Protein AF-E1Z308-F1 (afdb_monomer_lite)

InterPro domains:
  IPR011257 DNA glycosylase [SSF48150] (2-55)
  IPR023170 Helix-hairpin-helix, base-excision DNA repair, C-terminal [G3DSA:1.10.1670.10] (40-55)
  IPR044811 DNA glycosylase, plant [PTHR46213] (1-54)

Radius of gyration: 12.82 Å; chains: 1; bounding box: 38×23×22 Å

Organism: Chlorella variabilis (NCBI:txid554065)

Foldseek 3Di:
DDPPVLLVDDPVVSLVVQCPDPPDDPLNSQCCCCVVNVHDHDRDDPVNVCCVVPVD

pLDDT: mean 95.81, std 5.51, range [63.09, 98.38]

Sequence (56 aa):
LSLEWLRDAPDEVARNYLMNINGLGRKSVGCIMLLCLGKKEFPVDTNVGRICARWV

Structure (mmCIF, N/CA/C/O backbone):
data_AF-E1Z308-F1
#
_entry.id   AF-E1Z308-F1
#
loop_
_atom_site.group_PDB
_atom_site.id
_atom_site.type_symbol
_atom_site.label_atom_id
_atom_site.label_alt_id
_atom_site.label_comp_id
_atom_site.label_asym_id
_atom_site.label_entity_id
_atom_site.label_seq_id
_atom_site.pdbx_PDB_ins_code
_atom_site.Cartn_x
_atom_site.Cartn_y
_atom_site.Cartn_z
_atom_site.occupancy
_atom_site.B_iso_or_equiv
_atom_site.auth_seq_id
_atom_site.auth_comp_id
_atom_site.auth_asym_id
_atom_site.auth_atom_id
_atom_site.pdbx_PDB_model_num
ATOM 1 N N . LEU A 1 1 ? -17.024 14.200 2.406 1.00 76.44 1 LEU A N 1
ATOM 2 C CA . LEU A 1 1 ? -17.083 12.775 2.811 1.00 76.44 1 LEU A CA 1
ATOM 3 C C . LEU A 1 1 ? -15.719 12.386 3.373 1.00 76.44 1 LEU A C 1
ATOM 5 O O . LEU A 1 1 ? -14.733 12.875 2.838 1.00 76.44 1 LEU A O 1
ATOM 9 N N . SER A 1 2 ? -15.655 11.572 4.428 1.00 90.12 2 SER A N 1
ATOM 10 C CA . SER A 1 2 ? -14.390 11.133 5.042 1.00 90.12 2 SER A CA 1
ATOM 11 C C . SER A 1 2 ? -14.006 9.718 4.586 1.00 90.12 2 SER A C 1
ATOM 13 O O . SER A 1 2 ? -14.890 8.889 4.373 1.00 90.12 2 SER A O 1
ATOM 15 N N . LEU A 1 3 ? -12.703 9.445 4.451 1.00 95.06 3 LEU A N 1
ATOM 16 C CA . LEU A 1 3 ? -12.144 8.125 4.118 1.00 95.06 3 LEU A CA 1
ATOM 17 C C . LEU A 1 3 ? -11.604 7.365 5.344 1.00 95.06 3 LEU A C 1
ATOM 19 O O . LEU A 1 3 ? -11.004 6.306 5.183 1.00 95.06 3 LEU A O 1
ATOM 23 N N . GLU A 1 4 ? -11.828 7.867 6.563 1.00 94.50 4 GLU A N 1
ATOM 24 C CA . GLU A 1 4 ? -11.282 7.262 7.792 1.00 94.50 4 GLU A CA 1
ATOM 25 C C . GLU A 1 4 ? -11.738 5.808 8.019 1.00 94.50 4 GLU A C 1
ATOM 27 O O . GLU A 1 4 ? -10.988 5.016 8.580 1.00 94.50 4 GLU A O 1
ATOM 32 N N . TRP A 1 5 ? -12.904 5.412 7.492 1.00 95.38 5 TRP A N 1
ATOM 33 C CA . TRP A 1 5 ? -13.405 4.032 7.572 1.00 95.38 5 TRP A CA 1
ATOM 34 C C . TRP A 1 5 ? -12.463 2.996 6.925 1.00 95.38 5 TRP A C 1
ATOM 36 O O . TRP A 1 5 ? -12.522 1.814 7.259 1.00 95.38 5 TRP A O 1
ATOM 46 N N . LEU A 1 6 ? -11.569 3.420 6.020 1.00 96.62 6 LEU A N 1
ATOM 47 C CA . LEU A 1 6 ? -10.586 2.538 5.382 1.00 96.62 6 LEU A CA 1
ATOM 48 C C . LEU A 1 6 ? -9.536 1.988 6.360 1.00 96.62 6 LEU A C 1
ATOM 50 O O . LEU A 1 6 ? -8.904 0.977 6.043 1.00 96.62 6 LEU A O 1
ATOM 54 N N . ARG A 1 7 ? -9.331 2.625 7.524 1.00 94.69 7 ARG A N 1
ATOM 55 C CA . ARG A 1 7 ? -8.395 2.125 8.548 1.00 94.69 7 ARG A CA 1
ATOM 56 C C . ARG A 1 7 ? -8.882 0.814 9.158 1.00 94.69 7 ARG A C 1
ATOM 58 O O . ARG A 1 7 ? -8.099 -0.127 9.269 1.00 94.69 7 ARG A O 1
ATOM 65 N N . ASP A 1 8 ? -10.176 0.748 9.458 1.00 95.19 8 ASP A N 1
ATOM 66 C CA . ASP A 1 8 ? -10.812 -0.399 10.116 1.00 95.19 8 ASP A CA 1
ATOM 67 C C . ASP A 1 8 ? -11.332 -1.444 9.117 1.00 95.19 8 ASP A C 1
ATOM 69 O O . ASP A 1 8 ? -11.638 -2.578 9.484 1.00 95.19 8 ASP A O 1
ATOM 73 N N . ALA A 1 9 ? -11.423 -1.085 7.833 1.00 96.81 9 ALA A N 1
ATOM 74 C CA . ALA A 1 9 ? -11.831 -2.005 6.782 1.00 96.81 9 ALA A CA 1
ATOM 75 C C . ALA A 1 9 ? -10.828 -3.167 6.612 1.00 96.81 9 ALA A C 1
ATOM 77 O O . ALA A 1 9 ? -9.615 -2.951 6.714 1.00 96.81 9 ALA A O 1
ATOM 78 N N . PRO A 1 10 ? -11.286 -4.384 6.255 1.00 97.69 10 PRO A N 1
ATOM 79 C CA . PRO A 1 10 ? -10.396 -5.465 5.840 1.00 97.69 10 PRO A CA 1
ATOM 80 C C . PRO A 1 10 ? -9.495 -5.046 4.669 1.00 97.69 10 PRO A C 1
ATOM 82 O O . PRO A 1 10 ? -9.910 -4.283 3.794 1.00 97.69 10 PRO A O 1
ATOM 85 N N . ASP A 1 11 ? -8.268 -5.567 4.619 1.00 96.88 11 ASP A N 1
ATOM 86 C CA . ASP A 1 11 ? -7.254 -5.140 3.642 1.00 96.88 11 ASP A CA 1
ATOM 87 C C . ASP A 1 11 ? -7.704 -5.306 2.185 1.00 96.88 11 ASP A C 1
ATOM 89 O O . ASP A 1 11 ? -7.393 -4.474 1.332 1.00 96.88 11 ASP A O 1
ATOM 93 N N . GLU A 1 12 ? -8.453 -6.367 1.890 1.00 97.00 12 GLU A N 1
ATOM 94 C CA . GLU A 1 12 ? -9.015 -6.604 0.561 1.00 97.00 12 GLU A CA 1
ATOM 95 C C . GLU A 1 12 ? -10.065 -5.550 0.190 1.00 97.00 12 GLU A C 1
ATOM 97 O O . GLU A 1 12 ? -10.045 -5.018 -0.919 1.00 97.00 12 GLU A O 1
ATOM 102 N N . VAL A 1 13 ? -10.930 -5.178 1.137 1.00 98.06 13 VAL A N 1
ATOM 103 C CA . VAL A 1 13 ? -11.976 -4.167 0.931 1.00 98.06 13 VAL A CA 1
ATOM 104 C C . VAL A 1 13 ? -11.351 -2.801 0.668 1.00 98.06 13 VAL A C 1
ATOM 106 O O . VAL A 1 13 ? -11.703 -2.143 -0.312 1.00 98.06 13 VAL A O 1
ATOM 109 N N . ALA A 1 14 ? -10.387 -2.393 1.498 1.00 97.88 14 ALA A N 1
ATOM 110 C CA . ALA A 1 14 ? -9.696 -1.119 1.326 1.00 97.88 14 ALA A CA 1
ATOM 111 C C . ALA A 1 14 ? -8.937 -1.063 -0.010 1.00 97.88 14 ALA A C 1
ATOM 113 O O . ALA A 1 14 ? -9.037 -0.076 -0.744 1.00 97.88 14 ALA A O 1
ATOM 114 N N . ARG A 1 15 ? -8.238 -2.148 -0.373 1.00 97.69 15 ARG A N 1
ATOM 115 C CA . ARG A 1 15 ? -7.524 -2.251 -1.652 1.00 97.69 15 ARG A CA 1
ATOM 116 C C . ARG A 1 15 ? -8.481 -2.167 -2.841 1.00 97.69 15 ARG A C 1
ATOM 118 O O . ARG A 1 15 ? -8.225 -1.377 -3.745 1.00 97.69 15 ARG A O 1
ATOM 125 N N . ASN A 1 16 ? -9.572 -2.932 -2.838 1.00 97.88 16 ASN A N 1
ATOM 126 C CA . ASN A 1 16 ? -10.540 -2.952 -3.939 1.00 97.88 16 ASN A CA 1
ATOM 127 C C . ASN A 1 16 ? -11.247 -1.601 -4.099 1.00 97.88 16 ASN A C 1
ATOM 129 O O . ASN A 1 16 ? -11.404 -1.124 -5.221 1.00 97.88 16 ASN A O 1
ATOM 133 N N . TYR A 1 17 ? -11.606 -0.944 -2.992 1.00 97.94 17 TYR A N 1
ATOM 134 C CA . TYR A 1 17 ? -12.171 0.405 -3.027 1.00 97.94 17 TYR A CA 1
ATOM 135 C C . TYR A 1 17 ? -11.213 1.403 -3.690 1.00 97.94 17 TYR A C 1
ATOM 137 O O . TYR A 1 17 ? -11.600 2.102 -4.625 1.00 97.94 17 T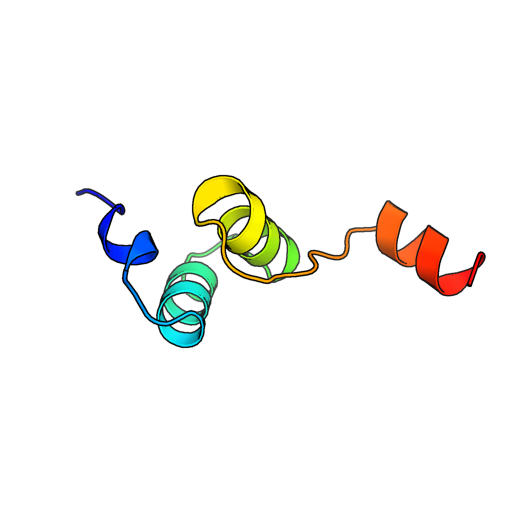YR A O 1
ATOM 145 N N . LEU A 1 18 ? -9.950 1.435 -3.251 1.00 97.69 18 LEU A N 1
ATOM 146 C CA . LEU A 1 18 ? -8.943 2.351 -3.792 1.00 97.69 18 LEU A CA 1
ATOM 147 C C . LEU A 1 18 ? -8.579 2.029 -5.250 1.00 97.69 18 LEU A C 1
ATOM 149 O O . LE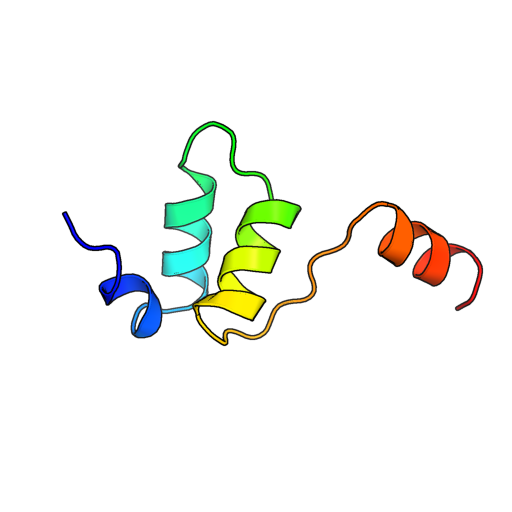U A 1 18 ? -8.368 2.946 -6.037 1.00 97.69 18 LEU A O 1
ATOM 153 N N . MET A 1 19 ? -8.537 0.748 -5.630 1.00 98.06 19 MET A N 1
ATOM 154 C CA . MET A 1 19 ? -8.282 0.311 -7.012 1.00 98.06 19 MET A CA 1
ATOM 155 C C . MET A 1 19 ? -9.399 0.703 -7.988 1.00 98.06 19 MET A C 1
ATOM 157 O O . MET A 1 19 ? -9.136 0.821 -9.181 1.00 98.06 19 MET A O 1
ATOM 161 N N . ASN A 1 20 ? -10.622 0.929 -7.503 1.00 97.62 20 ASN A N 1
ATOM 162 C CA . ASN A 1 20 ? -11.741 1.389 -8.329 1.00 97.62 20 ASN A CA 1
ATOM 163 C C . ASN A 1 20 ? -11.722 2.906 -8.590 1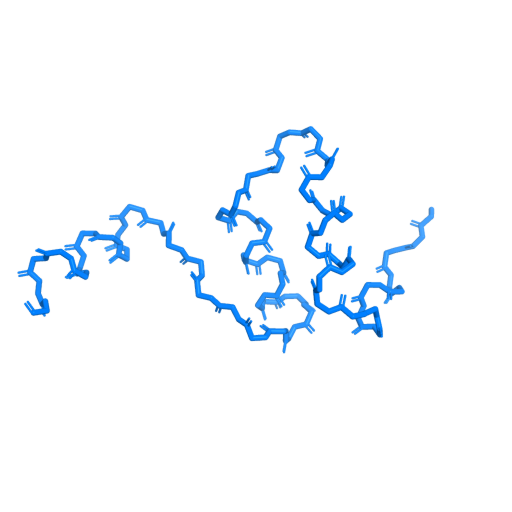.00 97.62 20 ASN A C 1
ATOM 165 O O . ASN A 1 20 ? -12.544 3.410 -9.357 1.00 97.62 20 ASN A O 1
ATOM 169 N N . ILE A 1 21 ? -10.797 3.654 -7.981 1.00 97.38 21 ILE A N 1
ATOM 170 C CA . ILE A 1 21 ? -10.645 5.091 -8.225 1.00 97.38 21 ILE A CA 1
ATOM 171 C C . ILE A 1 21 ? -9.814 5.292 -9.496 1.00 97.38 21 ILE A C 1
ATOM 173 O O . ILE A 1 21 ? -8.647 4.903 -9.562 1.00 97.38 21 ILE A O 1
ATOM 177 N N . ASN A 1 22 ? -10.401 5.947 -10.502 1.00 97.75 22 ASN A N 1
ATOM 178 C CA . ASN A 1 22 ? -9.713 6.240 -11.757 1.00 97.75 22 ASN A CA 1
ATOM 179 C C . ASN A 1 22 ? -8.395 7.000 -11.512 1.00 97.75 22 ASN A C 1
ATOM 181 O O . ASN A 1 22 ? -8.369 8.013 -10.815 1.00 97.75 22 ASN A O 1
ATOM 185 N N . GLY A 1 23 ? -7.304 6.509 -12.102 1.00 97.19 23 GLY A N 1
ATOM 186 C CA . GLY A 1 23 ? -5.955 7.057 -11.923 1.00 97.19 23 GLY A CA 1
ATOM 187 C C . GLY A 1 23 ? -5.152 6.443 -10.769 1.00 97.19 23 GLY A C 1
ATOM 188 O O . GLY A 1 23 ? -3.940 6.667 -10.700 1.00 97.19 23 GLY A O 1
ATOM 189 N N . LEU A 1 24 ? -5.759 5.625 -9.899 1.00 98.00 24 LEU A N 1
ATOM 190 C CA . LEU A 1 24 ? -5.018 4.842 -8.909 1.00 98.00 24 LEU A CA 1
ATOM 191 C C . LEU A 1 24 ? -4.671 3.455 -9.456 1.00 98.00 24 LEU A C 1
ATOM 193 O O . LEU A 1 24 ? -5.528 2.650 -9.796 1.00 98.00 24 LEU A O 1
ATOM 197 N N . GLY A 1 25 ? -3.370 3.173 -9.523 1.00 97.19 25 GLY A N 1
ATOM 198 C CA . GLY A 1 25 ? -2.841 1.854 -9.859 1.00 97.19 25 GLY A CA 1
ATOM 199 C C . GLY A 1 25 ? -2.275 1.127 -8.642 1.00 97.19 25 GLY A C 1
ATOM 200 O O . GLY A 1 25 ? -2.099 1.713 -7.572 1.00 97.19 25 GLY A O 1
ATOM 201 N N . ARG A 1 26 ? -1.891 -0.140 -8.839 1.00 97.25 26 ARG A N 1
ATOM 202 C CA . ARG A 1 26 ? -1.358 -1.036 -7.792 1.00 97.25 26 ARG A CA 1
ATOM 203 C C . ARG A 1 26 ? -0.280 -0.396 -6.911 1.00 97.25 26 ARG A C 1
ATOM 205 O O . ARG A 1 26 ? -0.350 -0.511 -5.695 1.00 97.25 26 ARG A O 1
ATOM 212 N N . LYS A 1 27 ? 0.683 0.322 -7.505 1.00 97.75 27 LYS A N 1
ATOM 213 C CA . LYS A 1 27 ? 1.738 1.031 -6.757 1.00 97.75 27 LYS A CA 1
ATOM 214 C C . LYS A 1 27 ? 1.154 2.097 -5.835 1.00 97.75 27 LYS A C 1
ATOM 216 O O . LYS A 1 27 ? 1.504 2.149 -4.662 1.00 97.75 27 LYS A O 1
ATOM 221 N N . SER A 1 28 ? 0.284 2.957 -6.363 1.00 98.12 28 SER A N 1
ATOM 222 C CA . SER A 1 28 ? -0.296 4.070 -5.605 1.00 98.12 28 SER A CA 1
ATOM 223 C C . SER A 1 28 ? -1.191 3.561 -4.482 1.00 98.12 28 SER A C 1
ATOM 225 O O . SER A 1 28 ? -1.038 4.001 -3.346 1.00 98.12 28 SER A O 1
ATOM 227 N N . VAL A 1 29 ? -2.050 2.580 -4.774 1.00 98.31 29 VAL A N 1
ATOM 228 C CA . VAL A 1 29 ? -2.875 1.915 -3.757 1.00 98.31 29 VAL A CA 1
ATOM 229 C C . VAL A 1 29 ? -1.993 1.271 -2.693 1.00 98.31 29 VAL A C 1
ATOM 231 O O . VAL A 1 29 ? -2.234 1.476 -1.508 1.00 98.31 29 VAL A O 1
ATOM 234 N N . GLY A 1 30 ? -0.923 0.577 -3.089 1.00 98.25 30 GLY A N 1
ATOM 235 C CA . GLY A 1 30 ? -0.012 -0.038 -2.132 1.00 98.25 30 GLY A CA 1
ATOM 236 C C . GLY A 1 30 ? 0.701 0.971 -1.227 1.00 98.25 30 GLY A C 1
ATOM 237 O O . GLY A 1 30 ? 0.822 0.735 -0.027 1.00 98.25 30 GLY A O 1
ATOM 238 N N . CYS A 1 31 ? 1.095 2.135 -1.757 1.00 98.38 31 CYS A N 1
ATOM 239 C CA . CYS A 1 31 ? 1.632 3.229 -0.945 1.00 98.38 31 CYS A CA 1
ATOM 240 C C . CYS A 1 31 ? 0.605 3.761 0.064 1.00 98.38 31 CYS A C 1
ATOM 242 O O . CYS A 1 31 ? 0.976 4.005 1.205 1.00 98.38 31 CYS A O 1
ATOM 244 N N . ILE A 1 32 ? -0.665 3.930 -0.321 1.00 98.19 32 ILE A N 1
ATOM 245 C CA . ILE A 1 32 ? -1.723 4.401 0.593 1.00 98.19 32 ILE A CA 1
ATOM 246 C C . ILE A 1 32 ? -1.964 3.370 1.703 1.00 98.19 32 ILE A C 1
ATOM 248 O O . ILE A 1 32 ? -1.997 3.721 2.883 1.00 98.19 32 ILE A O 1
ATOM 252 N N . MET A 1 33 ? -2.085 2.095 1.327 1.00 98.12 33 MET A N 1
ATOM 253 C CA . MET A 1 33 ? -2.274 0.986 2.263 1.00 98.12 33 MET A CA 1
ATOM 254 C C . MET A 1 33 ? -1.143 0.940 3.298 1.00 98.12 33 MET A C 1
ATOM 256 O O . MET A 1 33 ? -1.421 0.888 4.493 1.00 98.12 33 MET A O 1
ATOM 260 N N . LEU A 1 34 ? 0.114 1.041 2.853 1.00 98.06 34 LEU A N 1
ATOM 261 C CA . LEU A 1 34 ? 1.282 1.001 3.731 1.00 98.06 34 LEU A CA 1
ATOM 262 C C . LEU A 1 34 ? 1.450 2.281 4.565 1.00 98.06 34 LEU A C 1
ATOM 264 O O . LEU A 1 34 ? 1.548 2.217 5.787 1.00 98.06 34 LEU A O 1
ATOM 268 N N . LEU A 1 35 ? 1.511 3.444 3.912 1.00 97.88 35 LEU A N 1
ATOM 269 C CA . LEU A 1 35 ? 1.981 4.693 4.523 1.00 97.88 35 LEU A CA 1
ATOM 270 C C . LEU A 1 35 ? 0.872 5.478 5.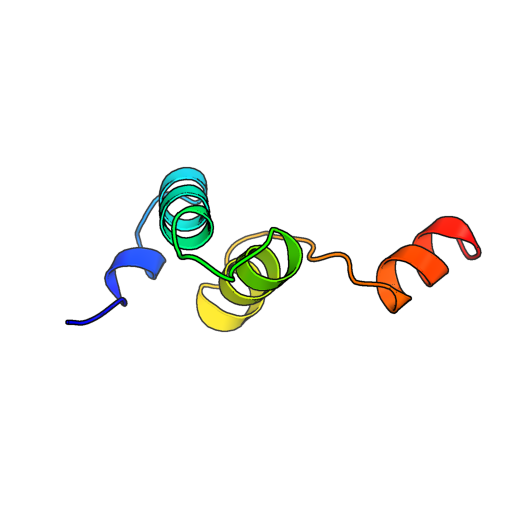233 1.00 97.88 35 LEU A C 1
ATOM 272 O O . LEU A 1 35 ? 1.169 6.250 6.140 1.00 97.88 35 LEU A O 1
ATOM 276 N N . CYS A 1 36 ? -0.391 5.308 4.829 1.00 96.69 36 CYS A N 1
ATOM 277 C CA . CYS A 1 36 ? -1.519 6.045 5.410 1.00 96.69 36 CYS A CA 1
ATOM 278 C C . CYS A 1 36 ? -2.388 5.167 6.317 1.00 96.69 36 CYS A C 1
ATOM 280 O O . CYS A 1 36 ? -2.866 5.643 7.349 1.00 96.69 36 CYS A O 1
ATOM 282 N N . LEU A 1 37 ? -2.599 3.903 5.932 1.00 96.94 37 LEU A N 1
ATOM 283 C CA . LEU A 1 37 ? -3.475 2.972 6.651 1.00 96.94 37 LEU A CA 1
ATOM 284 C C . LEU A 1 37 ? -2.712 1.992 7.557 1.00 96.94 37 LEU A C 1
ATOM 286 O O . LEU A 1 37 ? -3.347 1.290 8.336 1.00 96.94 37 LEU A O 1
ATOM 290 N N . GLY A 1 38 ? -1.376 1.937 7.474 1.00 96.00 38 GLY A N 1
ATOM 291 C CA . GLY A 1 38 ? -0.549 1.041 8.294 1.00 96.00 38 GLY A CA 1
ATOM 292 C C . GLY A 1 38 ? -0.744 -0.449 7.986 1.00 96.00 38 GLY A C 1
ATOM 293 O O . GLY A 1 38 ? -0.419 -1.300 8.811 1.00 96.00 38 GLY A O 1
ATOM 294 N N . LYS A 1 39 ? -1.299 -0.776 6.815 1.00 95.56 39 LYS A N 1
ATOM 295 C CA . LYS A 1 39 ? -1.589 -2.146 6.380 1.00 95.56 39 LYS A CA 1
ATOM 296 C C . LYS A 1 39 ? -0.352 -2.778 5.747 1.00 95.56 39 LYS A C 1
ATOM 298 O O . LYS A 1 39 ? 0.470 -2.094 5.136 1.00 95.56 39 LYS A O 1
ATOM 303 N N . LYS A 1 40 ? -0.216 -4.101 5.872 1.00 96.06 40 LYS A N 1
ATOM 304 C CA . LYS A 1 40 ? 0.943 -4.828 5.341 1.00 96.06 40 LYS A CA 1
ATOM 305 C C . LYS A 1 40 ? 0.914 -4.810 3.814 1.00 96.06 40 LYS A C 1
ATOM 307 O O . LYS A 1 40 ? 0.095 -5.489 3.198 1.00 96.06 40 LYS A O 1
ATOM 312 N N . GLU A 1 41 ? 1.832 -4.064 3.210 1.00 97.06 41 GLU A N 1
ATOM 313 C CA . GLU A 1 41 ? 1.983 -4.024 1.760 1.00 97.06 41 GLU A CA 1
ATOM 314 C C . GLU A 1 41 ? 3.415 -3.692 1.320 1.00 97.06 41 GLU A C 1
ATOM 316 O O . GLU A 1 41 ? 4.160 -3.027 2.039 1.00 97.06 41 GLU A O 1
ATOM 321 N N . PHE A 1 42 ? 3.794 -4.150 0.127 1.00 96.88 42 PHE A N 1
ATOM 322 C CA . PHE A 1 42 ? 5.089 -3.901 -0.502 1.00 96.88 4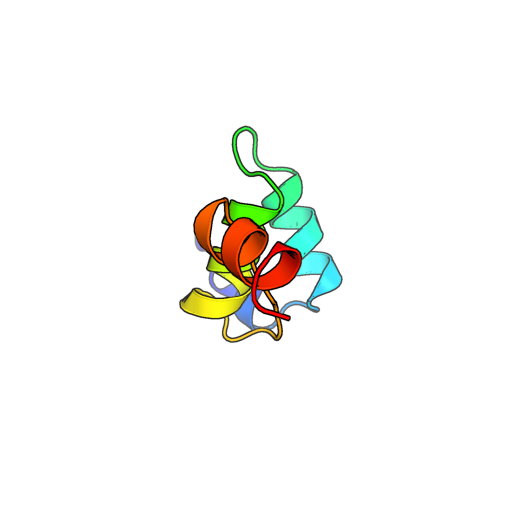2 PHE A CA 1
ATOM 323 C C . PHE A 1 42 ? 4.915 -3.226 -1.878 1.00 96.88 42 PHE A C 1
ATOM 325 O O . PHE A 1 42 ? 4.901 -3.897 -2.914 1.00 96.88 42 PHE A O 1
ATOM 332 N N . PRO A 1 43 ? 4.742 -1.890 -1.927 1.00 97.31 43 PRO A N 1
ATOM 333 C CA . PRO A 1 43 ? 4.583 -1.174 -3.187 1.00 97.31 43 PRO A CA 1
ATOM 334 C C . PRO A 1 43 ? 5.890 -1.174 -3.994 1.00 97.31 43 PRO A C 1
ATOM 336 O O . PRO A 1 43 ? 6.893 -0.598 -3.579 1.00 97.31 43 PRO A O 1
ATOM 339 N N . VAL A 1 44 ? 5.859 -1.780 -5.183 1.00 97.19 44 VAL A N 1
ATOM 340 C CA . VAL A 1 44 ? 7.011 -1.845 -6.094 1.00 97.19 44 VAL A CA 1
ATOM 341 C C . VAL A 1 44 ? 6.956 -0.697 -7.096 1.00 97.19 44 VAL A C 1
ATOM 343 O O . VAL A 1 44 ? 6.052 -0.627 -7.931 1.00 97.19 44 VAL A O 1
ATOM 346 N N . ASP A 1 45 ? 7.941 0.194 -7.028 1.00 96.94 45 ASP A N 1
ATOM 347 C CA . ASP A 1 45 ? 8.215 1.184 -8.066 1.00 96.94 45 ASP A CA 1
ATOM 348 C C . ASP A 1 45 ? 9.417 0.767 -8.932 1.00 96.94 45 ASP A C 1
ATOM 350 O O . ASP A 1 45 ? 9.991 -0.312 -8.769 1.00 96.94 45 ASP A O 1
ATOM 354 N N . THR A 1 46 ? 9.813 1.619 -9.877 1.00 97.19 46 THR A N 1
ATOM 355 C CA . THR A 1 46 ? 10.940 1.337 -10.776 1.00 97.19 46 THR A CA 1
ATOM 356 C C . THR A 1 46 ? 12.260 1.137 -10.028 1.00 97.19 46 THR A C 1
ATOM 358 O O . THR A 1 46 ? 13.096 0.350 -10.473 1.00 97.19 46 THR A O 1
ATOM 361 N N . ASN A 1 47 ? 12.477 1.835 -8.912 1.00 97.31 47 ASN A N 1
ATOM 362 C CA . ASN A 1 47 ? 13.719 1.730 -8.153 1.00 97.31 47 ASN A CA 1
ATOM 363 C C . ASN A 1 47 ? 13.739 0.441 -7.331 1.00 97.31 47 ASN A C 1
ATOM 365 O O . ASN A 1 47 ? 14.713 -0.304 -7.423 1.00 97.31 47 ASN A O 1
ATOM 369 N N . VAL A 1 48 ? 12.648 0.138 -6.620 1.00 97.00 48 VAL A N 1
ATOM 370 C CA . VAL A 1 48 ? 12.469 -1.127 -5.893 1.00 97.00 48 VAL A CA 1
ATOM 371 C C . VAL A 1 48 ? 12.600 -2.301 -6.859 1.00 97.00 48 VAL A C 1
ATOM 373 O O . VAL A 1 48 ? 13.411 -3.191 -6.629 1.00 97.00 48 VAL A O 1
ATOM 376 N N . GLY A 1 49 ? 11.891 -2.268 -7.991 1.00 96.75 49 GLY A N 1
ATOM 377 C CA . GLY A 1 49 ? 11.962 -3.321 -9.003 1.00 96.75 49 GLY A CA 1
ATOM 378 C C . GLY A 1 49 ? 13.370 -3.500 -9.577 1.00 96.75 49 GLY A C 1
ATOM 379 O O . GLY A 1 49 ? 13.832 -4.628 -9.735 1.00 96.75 49 GLY A O 1
ATOM 380 N N . ARG A 1 50 ? 14.096 -2.403 -9.836 1.00 97.88 50 ARG A N 1
ATOM 381 C CA . ARG A 1 50 ? 15.492 -2.457 -10.301 1.00 97.88 50 ARG A CA 1
ATOM 382 C C . ARG A 1 50 ? 16.417 -3.077 -9.257 1.00 97.88 50 ARG A C 1
ATOM 384 O O . ARG A 1 50 ? 17.295 -3.846 -9.638 1.00 97.88 50 ARG A O 1
ATOM 391 N N . ILE A 1 51 ? 16.244 -2.724 -7.983 1.00 97.62 51 ILE A N 1
ATOM 392 C CA . ILE A 1 51 ? 17.032 -3.287 -6.885 1.00 97.62 51 ILE A CA 1
ATOM 393 C C . ILE A 1 51 ? 16.748 -4.787 -6.776 1.00 97.62 51 ILE A C 1
ATOM 395 O O . ILE A 1 51 ? 17.671 -5.585 -6.903 1.00 97.62 51 ILE A O 1
ATOM 399 N N . CYS A 1 52 ? 15.474 -5.172 -6.679 1.00 96.81 52 CYS A N 1
ATOM 400 C CA . CYS A 1 52 ? 15.059 -6.569 -6.561 1.00 96.81 52 CYS A CA 1
ATOM 401 C C . CYS A 1 52 ? 15.493 -7.452 -7.740 1.00 96.81 52 CYS A C 1
ATOM 403 O O . CYS A 1 52 ? 15.731 -8.633 -7.549 1.00 96.81 52 CYS A O 1
ATOM 405 N N . ALA A 1 53 ? 15.582 -6.913 -8.958 1.00 96.31 53 ALA A N 1
ATOM 406 C CA . ALA A 1 53 ? 15.944 -7.700 -10.139 1.00 96.31 53 ALA A CA 1
ATOM 407 C C . ALA A 1 53 ? 17.456 -7.789 -10.408 1.00 96.31 53 ALA A C 1
ATOM 409 O O . ALA A 1 53 ? 17.872 -8.601 -11.230 1.00 96.31 53 ALA A O 1
ATOM 410 N N . ARG A 1 54 ? 18.271 -6.909 -9.811 1.00 94.88 54 ARG A N 1
ATOM 411 C CA . ARG A 1 54 ? 19.714 -6.805 -10.120 1.00 94.88 54 ARG A CA 1
ATOM 412 C C . ARG A 1 54 ? 20.629 -7.000 -8.914 1.00 94.88 54 ARG A C 1
ATOM 414 O O . ARG A 1 54 ? 21.819 -7.207 -9.113 1.00 94.88 54 ARG A O 1
ATOM 421 N N . TRP A 1 55 ? 20.097 -6.866 -7.703 1.00 86.62 55 TRP A N 1
ATOM 422 C CA . TRP A 1 55 ? 20.860 -6.854 -6.450 1.00 86.62 55 TRP A CA 1
ATOM 423 C C . TRP A 1 55 ? 20.310 -7.847 -5.416 1.00 86.62 55 TRP A C 1
ATOM 425 O O . TRP A 1 55 ? 20.702 -7.782 -4.252 1.00 86.62 55 TRP A O 1
ATOM 435 N N . VAL A 1 56 ? 19.383 -8.715 -5.834 1.00 63.09 56 VAL A N 1
ATOM 436 C CA . VAL A 1 56 ? 18.979 -9.921 -5.095 1.00 63.09 56 VAL A CA 1
ATOM 437 C C . VAL A 1 56 ? 19.822 -11.088 -5.575 1.00 63.09 56 VAL A C 1
ATOM 439 O O . VAL A 1 56 ? 20.096 -11.131 -6.797 1.00 63.09 56 VAL A O 1
#

Secondary structure (D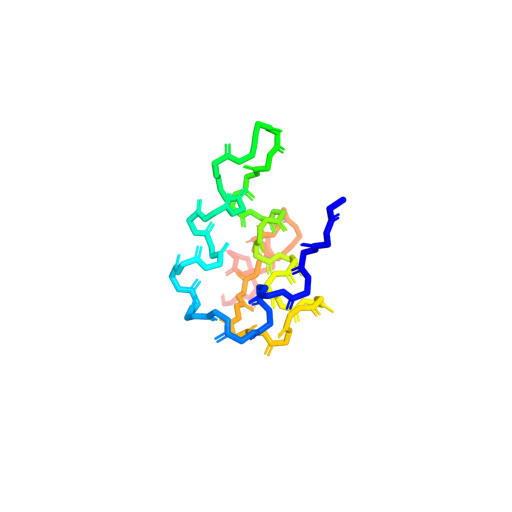SSP, 8-state):
---GGGTTS-HHHHHHHHHTSTT--HHHHHHHHHHTT--------HHHHHHHHH--